Protein AF-A0A660TUS9-F1 (afdb_monomer_lite)

Secondary structure (DSSP, 8-state):
-HHHHHHHHHHHHHHH-SEEEEEEETTSSHHHHHHHH-TTS-EEEEEE--STTS--EEEEEEE---

Radius of gyration: 12.33 Å; chains: 1; bounding box: 26×20×34 Å

Sequence (66 aa):
MLYRQAEEEIRVLSSEFPIIAIPGPGQSGKTTLSKIIFPDTALIIFFEKIHSLLSNISVVIYKSGI

pLDDT: mean 74.2, std 12.47, range [44.62, 88.88]

Foldseek 3Di:
DVLVVVLVVVLVVVVVDQKDKDKDAPPPCSVVSCCVNPVPFDKDKDWDDDDDPDGTMIIIMTGRDD

Structure (mmCIF, N/CA/C/O backbone):
data_AF-A0A660TUS9-F1
#
_entry.id   AF-A0A660TUS9-F1
#
loop_
_atom_site.group_PDB
_atom_site.id
_atom_site.type_symbol
_atom_site.label_atom_id
_atom_site.label_alt_id
_atom_site.label_comp_id
_atom_site.label_asym_id
_atom_site.label_entity_id
_atom_site.label_seq_id
_atom_site.pdbx_PDB_ins_code
_atom_site.Cartn_x
_atom_site.Cartn_y
_atom_site.Cartn_z
_atom_site.occupancy
_atom_site.B_iso_or_equiv
_atom_site.auth_seq_id
_atom_site.auth_comp_id
_atom_site.auth_asym_id
_atom_site.auth_atom_id
_atom_site.pdbx_PDB_model_num
ATOM 1 N N . MET A 1 1 ? 12.897 9.362 4.925 1.00 57.69 1 MET A N 1
ATOM 2 C CA . MET A 1 1 ? 12.052 10.570 5.055 1.00 57.69 1 MET A CA 1
ATOM 3 C C . MET A 1 1 ? 10.816 10.489 4.164 1.00 57.69 1 MET A C 1
ATOM 5 O O . MET A 1 1 ? 9.742 10.425 4.733 1.00 57.69 1 MET A O 1
ATOM 9 N N . LEU A 1 2 ? 10.940 10.344 2.836 1.00 61.38 2 LEU A N 1
ATOM 10 C CA . LEU A 1 2 ? 9.788 10.223 1.913 1.00 61.38 2 LEU A CA 1
ATOM 11 C C . LEU A 1 2 ? 8.834 9.047 2.222 1.00 61.38 2 LEU A C 1
ATO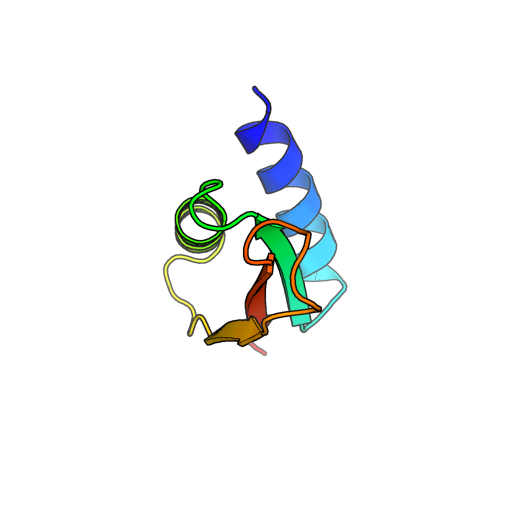M 13 O O . LEU A 1 2 ? 7.630 9.243 2.320 1.00 61.38 2 LEU A O 1
ATOM 17 N N . TYR A 1 3 ? 9.368 7.844 2.470 1.00 67.81 3 TYR A N 1
ATOM 18 C CA . TYR A 1 3 ? 8.541 6.677 2.825 1.00 67.81 3 TYR A CA 1
ATOM 19 C C . TYR A 1 3 ? 7.771 6.838 4.142 1.00 67.81 3 TYR A C 1
ATOM 21 O O . TYR A 1 3 ? 6.693 6.277 4.275 1.00 67.81 3 TYR A O 1
ATOM 29 N N . ARG A 1 4 ? 8.301 7.621 5.093 1.00 71.12 4 ARG A N 1
ATOM 30 C CA . ARG A 1 4 ? 7.694 7.800 6.419 1.00 71.12 4 ARG A CA 1
ATOM 31 C C . ARG A 1 4 ? 6.453 8.695 6.356 1.00 71.12 4 ARG A C 1
ATOM 33 O O . ARG A 1 4 ? 5.483 8.410 7.037 1.00 71.12 4 ARG A O 1
ATOM 40 N N . GLN A 1 5 ? 6.478 9.726 5.508 1.00 83.69 5 GLN A N 1
ATOM 41 C CA . GLN A 1 5 ? 5.319 10.597 5.274 1.00 83.69 5 GLN A CA 1
ATOM 42 C C . GLN A 1 5 ? 4.212 9.863 4.509 1.00 83.69 5 GLN A C 1
ATOM 44 O O . GLN A 1 5 ? 3.063 9.882 4.931 1.00 83.69 5 GLN A O 1
ATOM 49 N N . ALA A 1 6 ? 4.571 9.147 3.437 1.00 84.12 6 ALA A N 1
ATOM 50 C CA . ALA A 1 6 ? 3.605 8.357 2.675 1.00 84.12 6 ALA A CA 1
ATOM 51 C C . ALA A 1 6 ? 2.952 7.258 3.532 1.00 84.12 6 ALA A C 1
ATOM 53 O O . ALA A 1 6 ? 1.761 7.002 3.408 1.00 84.12 6 ALA A O 1
ATOM 54 N N . GLU A 1 7 ? 3.719 6.615 4.416 1.00 88.50 7 GLU A N 1
ATOM 55 C CA . GLU A 1 7 ? 3.186 5.631 5.358 1.00 88.50 7 GLU A CA 1
ATOM 56 C C . GLU A 1 7 ? 2.127 6.225 6.294 1.00 88.50 7 GLU A C 1
ATOM 58 O O . GLU A 1 7 ? 1.069 5.624 6.473 1.00 88.50 7 GLU A O 1
ATOM 63 N N . GLU A 1 8 ? 2.392 7.395 6.872 1.00 88.69 8 GLU A N 1
ATOM 64 C CA . GLU A 1 8 ? 1.481 8.043 7.815 1.00 88.69 8 GLU A CA 1
ATOM 65 C C . GLU A 1 8 ? 0.166 8.455 7.138 1.00 88.69 8 GLU A C 1
ATOM 67 O O . GLU A 1 8 ? -0.911 8.119 7.631 1.00 88.69 8 GLU A O 1
ATOM 72 N N . GLU A 1 9 ? 0.239 9.067 5.952 1.00 88.88 9 GLU A N 1
ATOM 73 C CA . GLU A 1 9 ? -0.944 9.428 5.159 1.00 88.88 9 GLU A CA 1
ATOM 74 C C . GLU A 1 9 ? -1.775 8.202 4.765 1.00 88.88 9 GLU A C 1
ATOM 76 O O . GLU A 1 9 ? -2.997 8.197 4.920 1.00 88.88 9 GLU A O 1
ATOM 81 N N . ILE A 1 10 ? -1.127 7.130 4.299 1.00 87.44 10 ILE A N 1
ATOM 82 C CA . ILE A 1 10 ? -1.826 5.902 3.904 1.00 87.44 10 ILE A CA 1
ATOM 83 C C . ILE A 1 10 ? -2.510 5.251 5.115 1.00 87.44 10 ILE A C 1
ATOM 85 O O . ILE A 1 10 ? -3.621 4.741 4.971 1.00 87.44 10 ILE A O 1
ATOM 89 N N . ARG A 1 11 ? -1.902 5.284 6.312 1.00 86.00 11 ARG A N 1
ATOM 90 C CA . ARG A 1 11 ? -2.541 4.768 7.537 1.00 86.00 11 ARG A CA 1
ATOM 91 C C . ARG A 1 11 ? -3.786 5.570 7.908 1.00 86.00 11 ARG A C 1
ATOM 93 O O . ARG A 1 11 ? -4.812 4.957 8.199 1.00 86.00 11 ARG A O 1
ATOM 100 N N . VAL A 1 12 ? -3.730 6.901 7.842 1.00 88.44 12 VAL A N 1
ATOM 101 C CA . VAL A 1 12 ? -4.900 7.764 8.091 1.00 88.44 12 VAL A CA 1
ATOM 102 C C . VAL A 1 12 ? -6.016 7.434 7.104 1.00 88.44 12 VAL A C 1
ATOM 104 O O . VAL A 1 12 ? -7.113 7.067 7.525 1.00 88.44 12 VAL A O 1
ATOM 107 N N . LEU A 1 13 ? -5.711 7.424 5.804 1.00 87.69 13 LEU A N 1
ATOM 108 C CA . LEU A 1 13 ? -6.681 7.069 4.767 1.00 87.69 13 LEU A CA 1
ATOM 109 C C . LEU A 1 13 ? -7.258 5.660 4.974 1.00 87.69 13 LEU A C 1
ATOM 111 O O . LEU A 1 13 ? -8.424 5.429 4.676 1.00 87.69 13 LEU A O 1
ATOM 115 N N . SER A 1 14 ? -6.485 4.712 5.513 1.00 84.81 14 SER A N 1
ATOM 116 C CA . SER A 1 14 ? -6.944 3.323 5.677 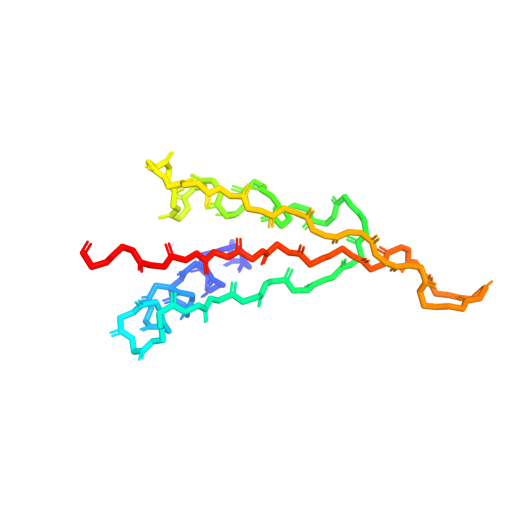1.00 84.81 14 SER A CA 1
ATOM 117 C C . SER A 1 14 ? -7.990 3.145 6.776 1.00 84.81 14 SER A C 1
ATOM 119 O O . SER A 1 14 ? -8.701 2.139 6.779 1.00 84.81 14 SER A O 1
ATOM 121 N N . SER A 1 15 ? -8.095 4.120 7.686 1.00 83.94 15 SER A N 1
ATOM 122 C CA . SER A 1 15 ? -9.166 4.174 8.686 1.00 83.94 15 SER A CA 1
ATOM 123 C C . SER A 1 15 ? -10.479 4.727 8.128 1.00 83.94 15 SER A C 1
ATOM 125 O O . SER A 1 15 ? -11.543 4.409 8.654 1.00 83.94 15 SER A O 1
ATOM 127 N N . GLU A 1 16 ? -10.420 5.514 7.053 1.00 87.94 16 GLU A N 1
ATOM 128 C CA . GLU A 1 16 ? -11.590 6.170 6.456 1.00 87.94 16 GLU A CA 1
ATOM 129 C C . GLU A 1 16 ? -12.099 5.431 5.217 1.00 87.94 16 GLU A C 1
ATOM 131 O O . GLU A 1 16 ? -13.301 5.400 4.946 1.00 87.94 16 GLU A O 1
ATOM 136 N N . PHE A 1 17 ? -11.188 4.810 4.467 1.00 84.75 17 PHE A N 1
ATOM 137 C CA . PHE A 1 17 ? -11.485 4.170 3.198 1.00 84.75 17 PHE A CA 1
ATOM 138 C C . PHE A 1 17 ? -11.238 2.661 3.274 1.00 84.75 17 PHE A C 1
ATOM 140 O O . PHE A 1 17 ? -10.125 2.219 3.569 1.00 84.75 17 PHE A O 1
ATOM 147 N N . PRO A 1 18 ? -12.238 1.835 2.914 1.00 79.81 18 PRO A N 1
ATOM 148 C CA . PRO A 1 18 ? -12.081 0.385 2.902 1.00 79.81 18 PRO A CA 1
ATOM 149 C C . PRO A 1 18 ? -11.153 -0.088 1.779 1.00 79.81 18 PRO A C 1
ATOM 151 O O . PRO A 1 18 ? -10.751 -1.249 1.768 1.00 79.81 18 PRO A O 1
ATOM 154 N N . ILE A 1 19 ? -10.842 0.776 0.807 1.00 81.94 19 ILE A N 1
ATOM 155 C CA . ILE A 1 19 ? -9.975 0.463 -0.325 1.00 81.94 19 ILE A CA 1
ATOM 156 C C . ILE A 1 19 ? -8.986 1.606 -0.543 1.00 81.94 19 ILE A C 1
ATOM 158 O O . ILE A 1 19 ? -9.395 2.759 -0.667 1.00 81.94 19 ILE A O 1
ATOM 162 N N . ILE A 1 20 ? -7.698 1.274 -0.655 1.00 83.50 20 ILE A N 1
ATOM 163 C CA . ILE A 1 20 ? -6.635 2.225 -1.011 1.00 83.50 20 ILE A CA 1
ATOM 164 C C . ILE A 1 20 ? -5.924 1.766 -2.274 1.00 83.50 20 ILE A C 1
ATOM 166 O O . ILE A 1 20 ? -5.552 0.601 -2.394 1.00 83.50 20 ILE A O 1
ATOM 170 N N . ALA A 1 21 ? -5.693 2.705 -3.191 1.00 84.25 21 ALA A N 1
ATOM 171 C CA . ALA A 1 21 ? -4.896 2.502 -4.390 1.00 84.25 21 ALA A CA 1
ATOM 172 C C . ALA A 1 21 ? -3.592 3.312 -4.310 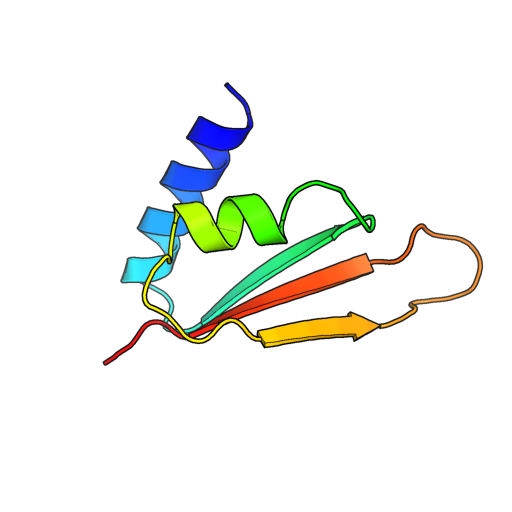1.00 84.25 21 ALA A C 1
ATOM 174 O O . ALA A 1 21 ? -3.624 4.522 -4.102 1.00 84.25 21 ALA A O 1
ATOM 175 N N . ILE A 1 22 ? -2.448 2.656 -4.518 1.00 83.81 22 ILE A N 1
ATOM 176 C CA . ILE A 1 22 ? -1.122 3.292 -4.562 1.00 83.81 22 ILE A CA 1
ATOM 177 C C . ILE A 1 22 ? -0.603 3.231 -6.008 1.00 83.81 22 ILE A C 1
ATOM 179 O O . ILE A 1 22 ? -0.060 2.195 -6.417 1.00 83.81 22 ILE A O 1
ATOM 183 N N . PRO A 1 23 ? -0.783 4.297 -6.811 1.00 82.25 23 PRO A N 1
ATOM 184 C CA . PRO A 1 23 ? -0.305 4.353 -8.189 1.00 82.25 23 PRO A CA 1
ATOM 185 C C . PRO A 1 23 ? 1.172 4.763 -8.276 1.00 82.25 23 PRO A C 1
ATOM 187 O O . PRO A 1 23 ? 1.716 5.432 -7.400 1.00 82.25 23 PRO A O 1
ATOM 190 N N . GLY A 1 24 ? 1.836 4.391 -9.373 1.00 78.25 24 GLY A N 1
ATOM 191 C CA . GLY A 1 24 ? 3.120 4.984 -9.761 1.00 78.25 24 GLY A CA 1
ATOM 192 C C . GLY A 1 24 ? 3.976 4.105 -10.679 1.00 78.25 24 GLY A C 1
ATOM 193 O O . GLY A 1 24 ? 3.620 2.949 -10.934 1.00 78.25 24 GLY A O 1
ATOM 194 N N . PRO A 1 25 ? 5.135 4.610 -11.142 1.00 80.69 25 PRO A N 1
ATOM 195 C CA . PRO A 1 25 ? 5.998 3.933 -12.115 1.00 80.69 25 PRO A CA 1
ATOM 196 C C . PRO A 1 25 ? 6.505 2.577 -11.626 1.00 80.69 25 PRO A C 1
ATOM 198 O O . PRO A 1 25 ? 6.789 2.419 -10.442 1.00 80.69 25 PRO A O 1
ATOM 201 N N . GLY A 1 26 ? 6.668 1.599 -12.511 1.00 77.31 26 GLY A N 1
ATOM 202 C CA . GLY A 1 26 ? 7.180 0.272 -12.178 1.00 77.31 26 GLY A CA 1
ATOM 203 C C . GLY A 1 26 ? 8.460 0.348 -11.341 1.00 77.31 26 GLY A C 1
ATOM 204 O O . GLY A 1 26 ? 9.301 1.212 -11.561 1.00 77.31 26 GLY A O 1
ATOM 205 N N . GLN A 1 27 ? 8.584 -0.547 -10.356 1.00 78.94 27 GLN A N 1
ATOM 206 C CA . GLN A 1 27 ? 9.747 -0.641 -9.456 1.00 78.94 27 GLN A CA 1
ATOM 207 C C . GLN A 1 27 ? 9.967 0.553 -8.502 1.00 78.94 27 GLN A C 1
ATOM 209 O O . GLN A 1 27 ? 10.939 0.560 -7.758 1.00 78.94 27 GLN A O 1
ATOM 214 N N . SER A 1 28 ? 9.038 1.512 -8.401 1.00 83.00 28 SER A N 1
ATOM 215 C CA . SER A 1 28 ? 9.151 2.647 -7.462 1.00 83.00 28 SER A CA 1
ATOM 216 C C . SER A 1 28 ? 8.945 2.309 -5.968 1.00 83.00 28 SER A C 1
ATOM 218 O O . SER A 1 28 ? 8.657 3.196 -5.174 1.00 83.00 28 SER A O 1
ATOM 220 N N . GLY A 1 29 ? 9.008 1.034 -5.570 1.00 83.56 29 GLY A N 1
ATOM 221 C CA . GLY A 1 29 ? 8.893 0.619 -4.162 1.00 83.56 29 GLY A CA 1
ATOM 222 C C . GLY A 1 29 ? 7.470 0.515 -3.587 1.00 83.56 29 GLY A C 1
ATOM 223 O O . GLY A 1 29 ? 7.318 0.213 -2.408 1.00 83.56 29 GLY A O 1
ATOM 224 N N . LYS A 1 30 ? 6.418 0.694 -4.398 1.00 87.06 30 LYS A N 1
ATOM 225 C CA . LYS A 1 30 ? 5.003 0.681 -3.949 1.00 87.06 30 LYS A CA 1
ATOM 226 C C . LYS A 1 30 ? 4.593 -0.618 -3.264 1.00 87.06 30 LYS A C 1
ATOM 228 O O . LYS A 1 30 ? 3.941 -0.588 -2.227 1.00 87.06 30 LYS A O 1
ATOM 233 N N . THR A 1 31 ? 5.002 -1.758 -3.818 1.00 85.00 31 THR A N 1
ATOM 234 C CA . THR A 1 31 ? 4.730 -3.077 -3.229 1.00 85.00 31 THR A CA 1
ATOM 235 C C . THR A 1 31 ? 5.432 -3.240 -1.884 1.00 85.00 31 THR A C 1
ATOM 237 O O . THR A 1 31 ? 4.840 -3.777 -0.956 1.00 85.00 31 THR A O 1
ATOM 240 N N . THR A 1 32 ? 6.667 -2.748 -1.758 1.00 87.69 32 THR A N 1
ATOM 241 C CA . THR A 1 32 ? 7.410 -2.764 -0.491 1.00 87.69 32 THR A CA 1
ATOM 242 C C . THR A 1 32 ? 6.722 -1.891 0.551 1.00 87.69 32 THR A C 1
ATOM 244 O O . THR A 1 32 ? 6.463 -2.368 1.649 1.00 87.69 32 THR A O 1
ATOM 247 N N . LEU A 1 33 ? 6.350 -0.657 0.190 1.00 85.88 33 LEU A N 1
ATOM 248 C CA . LEU A 1 33 ? 5.600 0.243 1.068 1.00 85.88 33 LEU A CA 1
ATOM 249 C C . LEU A 1 33 ? 4.283 -0.397 1.525 1.00 85.88 33 LEU A C 1
ATOM 251 O O . LEU A 1 33 ? 3.995 -0.434 2.714 1.00 85.88 33 LEU A O 1
ATOM 255 N N . SER A 1 34 ? 3.531 -0.987 0.596 1.00 84.88 34 SER A N 1
ATOM 256 C CA . SER A 1 34 ? 2.256 -1.643 0.908 1.00 84.88 34 SER A CA 1
ATOM 257 C C . SER A 1 34 ? 2.429 -2.808 1.884 1.00 84.88 34 SER A C 1
ATOM 259 O O . SER A 1 34 ? 1.642 -2.935 2.809 1.00 84.88 34 SER A O 1
ATOM 261 N N . LYS A 1 35 ? 3.479 -3.627 1.725 1.00 85.00 35 LYS A N 1
ATOM 262 C CA . LYS A 1 35 ? 3.788 -4.738 2.644 1.00 85.00 35 LYS A CA 1
ATOM 263 C C . LYS A 1 35 ? 4.235 -4.274 4.033 1.00 85.00 35 LYS A C 1
ATOM 265 O O . LYS A 1 35 ? 3.999 -4.983 5.000 1.00 85.00 35 LYS A O 1
ATOM 270 N N . ILE A 1 36 ? 4.896 -3.118 4.134 1.00 86.62 36 ILE A N 1
ATOM 271 C CA . ILE A 1 36 ? 5.283 -2.523 5.425 1.00 86.62 36 ILE A CA 1
ATOM 272 C C . ILE A 1 36 ? 4.042 -2.024 6.172 1.00 86.62 36 ILE A C 1
ATOM 274 O O . ILE A 1 36 ? 3.920 -2.221 7.379 1.00 86.62 36 ILE A O 1
ATOM 278 N N . ILE A 1 37 ? 3.116 -1.380 5.459 1.00 85.19 37 ILE A N 1
ATOM 279 C CA . ILE A 1 37 ? 1.913 -0.797 6.061 1.00 85.19 37 ILE A CA 1
ATOM 280 C C . ILE A 1 37 ? 0.875 -1.878 6.387 1.00 85.19 37 ILE A C 1
ATOM 282 O O . ILE A 1 37 ? 0.262 -1.826 7.454 1.00 85.19 37 ILE A O 1
ATOM 286 N N . PHE A 1 38 ? 0.722 -2.857 5.493 1.00 84.81 38 PHE A N 1
ATOM 287 C CA . PHE A 1 38 ? -0.303 -3.900 5.526 1.00 84.81 38 PHE A CA 1
ATOM 288 C C . PHE A 1 38 ? 0.320 -5.307 5.428 1.00 84.81 38 PHE A C 1
ATOM 290 O O . PHE A 1 38 ? 0.176 -5.983 4.404 1.00 84.81 38 PHE A O 1
ATOM 297 N N . PRO A 1 39 ? 1.059 -5.757 6.459 1.00 81.94 39 PRO A N 1
ATOM 298 C CA . PRO A 1 39 ? 1.796 -7.021 6.408 1.00 81.94 39 PRO A CA 1
ATOM 299 C C . PRO A 1 39 ? 0.886 -8.256 6.337 1.00 81.94 39 PRO A C 1
ATOM 301 O O . PRO A 1 39 ? 1.236 -9.228 5.669 1.00 81.94 39 PRO A O 1
ATOM 304 N N . ASP A 1 40 ? -0.289 -8.199 6.969 1.00 80.88 40 ASP A N 1
ATOM 305 C CA . ASP A 1 40 ? -1.173 -9.356 7.170 1.00 80.88 40 ASP A CA 1
ATOM 306 C C . ASP A 1 40 ? -2.353 -9.409 6.188 1.00 80.88 40 ASP A C 1
ATOM 308 O O . ASP A 1 40 ? -3.311 -10.156 6.386 1.00 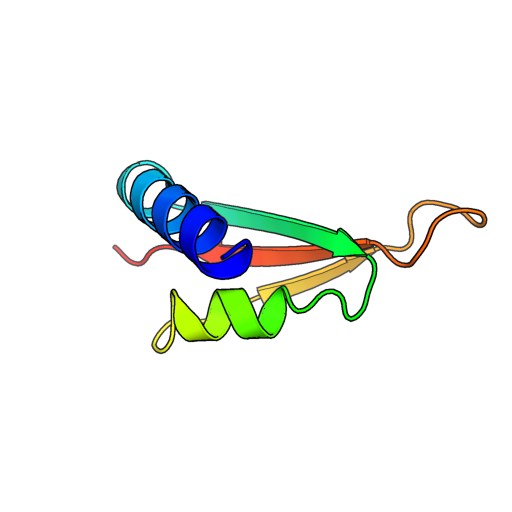80.88 40 ASP A O 1
ATOM 312 N N . THR A 1 41 ? -2.331 -8.597 5.129 1.00 70.31 41 THR A N 1
ATOM 313 C CA . THR A 1 41 ? -3.504 -8.406 4.268 1.00 70.31 41 THR A CA 1
ATOM 314 C C . THR A 1 41 ? -3.269 -8.856 2.835 1.00 70.31 41 THR A C 1
ATOM 316 O O . THR A 1 41 ? -2.178 -8.733 2.277 1.00 70.31 41 THR A O 1
ATOM 319 N N . ALA A 1 42 ? -4.333 -9.366 2.211 1.00 67.81 42 ALA A N 1
ATOM 320 C CA . ALA A 1 42 ? -4.317 -9.755 0.810 1.00 67.81 42 ALA A CA 1
ATOM 321 C C . ALA A 1 42 ? -4.063 -8.527 -0.080 1.00 67.81 42 ALA A C 1
ATOM 323 O O . ALA A 1 42 ? -4.868 -7.597 -0.142 1.00 67.81 42 ALA A O 1
ATOM 324 N N . LEU A 1 43 ? -2.928 -8.542 -0.775 1.00 68.56 43 LEU A N 1
ATOM 325 C CA . LEU A 1 43 ? -2.476 -7.468 -1.649 1.00 68.56 43 LEU A CA 1
ATOM 326 C C . LEU A 1 43 ? -2.780 -7.828 -3.106 1.00 68.56 43 LEU A C 1
ATOM 328 O O . LEU A 1 43 ? -2.296 -8.840 -3.613 1.00 68.56 43 LEU A O 1
ATOM 332 N N . ILE A 1 44 ? -3.562 -6.988 -3.788 1.00 68.75 44 ILE A N 1
ATOM 333 C CA . ILE A 1 44 ? -3.883 -7.154 -5.210 1.00 68.75 44 ILE A CA 1
ATOM 334 C C . ILE A 1 44 ? -3.058 -6.138 -5.999 1.00 68.75 44 ILE A C 1
ATOM 336 O O . ILE A 1 44 ? -3.156 -4.933 -5.773 1.00 68.75 44 ILE A O 1
ATOM 340 N N . ILE A 1 45 ? -2.225 -6.613 -6.929 1.00 69.31 45 ILE A N 1
ATOM 341 C CA . ILE A 1 45 ? 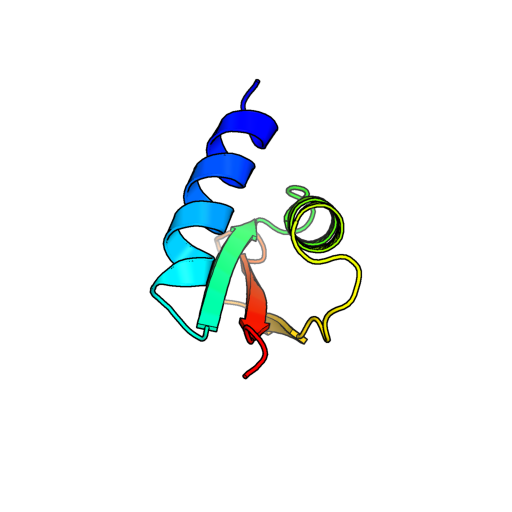-1.452 -5.742 -7.824 1.00 69.31 45 ILE A CA 1
ATOM 342 C C . ILE A 1 45 ? -2.074 -5.789 -9.204 1.00 69.31 45 ILE A C 1
ATOM 344 O O . ILE A 1 45 ? -2.236 -6.863 -9.780 1.00 69.31 45 ILE A O 1
ATOM 348 N N . PHE A 1 46 ? -2.354 -4.614 -9.747 1.00 67.19 46 PHE A N 1
ATOM 349 C CA . PHE A 1 46 ? -2.831 -4.459 -11.103 1.00 67.19 46 PHE A CA 1
ATOM 350 C C . PHE A 1 46 ? -1.795 -3.701 -11.938 1.00 67.19 46 PHE A C 1
ATOM 352 O O . PHE A 1 46 ? -1.277 -2.653 -11.538 1.00 67.19 46 PHE A O 1
ATOM 359 N N . PHE A 1 47 ? -1.462 -4.264 -13.097 1.00 63.88 47 PHE A N 1
ATOM 360 C CA . PHE A 1 47 ? -0.555 -3.662 -14.065 1.00 63.88 47 PHE A CA 1
ATOM 361 C C . PHE A 1 47 ? -1.346 -3.373 -15.331 1.00 63.88 47 PHE A C 1
ATOM 363 O O . PHE A 1 47 ? -1.764 -4.305 -16.014 1.00 63.88 47 PHE A O 1
ATOM 370 N N . GLU A 1 48 ? -1.514 -2.095 -15.661 1.00 60.81 48 GLU A N 1
ATOM 371 C CA . GLU A 1 48 ? -2.143 -1.696 -16.915 1.00 60.81 48 GLU A CA 1
ATOM 372 C C . GLU A 1 48 ? -1.252 -0.718 -17.668 1.00 60.81 48 GLU A C 1
ATOM 374 O O . GLU A 1 48 ? -0.675 0.220 -17.114 1.00 60.81 48 GLU A O 1
ATOM 379 N N . LYS A 1 49 ? -1.078 -0.994 -18.959 1.00 57.62 49 LYS A N 1
ATOM 380 C CA . LYS A 1 49 ? -0.176 -0.244 -19.824 1.00 57.62 49 LYS A CA 1
ATOM 381 C C . LYS A 1 49 ? -0.960 0.882 -20.490 1.00 57.62 49 LYS A C 1
ATOM 383 O O . LYS A 1 49 ? -1.553 0.687 -21.546 1.00 57.62 49 LYS A O 1
ATOM 388 N N . ILE A 1 50 ? -0.952 2.065 -19.881 1.00 55.91 50 ILE A N 1
ATOM 389 C CA . ILE A 1 50 ? -1.610 3.251 -20.443 1.00 55.91 50 ILE A CA 1
ATOM 390 C C . ILE A 1 50 ? -0.675 3.914 -21.470 1.00 55.91 50 ILE A C 1
ATOM 392 O O . ILE A 1 50 ? 0.141 4.751 -21.112 1.00 55.91 50 ILE A O 1
ATOM 396 N N . HIS A 1 51 ? -0.815 3.508 -22.740 1.00 47.59 51 HIS A N 1
ATOM 397 C CA . HIS A 1 51 ? -0.200 4.062 -23.963 1.00 47.59 51 HIS A CA 1
ATOM 398 C C . HIS A 1 51 ? 1.341 4.218 -24.015 1.00 47.59 51 HIS A C 1
ATOM 400 O O . HIS A 1 51 ? 2.049 4.394 -23.031 1.00 47.59 51 HIS A O 1
ATOM 406 N N . SER A 1 52 ? 1.894 4.115 -25.227 1.00 51.38 52 SER A N 1
ATOM 407 C CA . SER A 1 52 ? 3.299 3.780 -25.526 1.00 51.38 52 SER A CA 1
ATOM 408 C C . SER A 1 52 ? 4.398 4.788 -25.136 1.00 51.38 52 SER A C 1
ATOM 410 O O . SER A 1 52 ? 5.502 4.665 -25.664 1.00 51.38 52 SER A O 1
ATOM 412 N N . LEU A 1 53 ? 4.153 5.772 -24.266 1.00 50.12 53 LEU A N 1
ATOM 413 C CA . LEU A 1 53 ? 5.131 6.834 -23.985 1.00 50.12 53 LEU A CA 1
ATOM 414 C C . LEU A 1 53 ? 5.421 7.106 -22.505 1.00 50.12 53 LEU A C 1
ATOM 416 O O . LEU A 1 53 ? 6.292 7.920 -22.211 1.00 50.12 53 LEU A O 1
ATOM 420 N N . LEU A 1 54 ? 4.748 6.440 -21.567 1.00 50.12 54 LEU A N 1
ATOM 421 C CA . LEU A 1 54 ? 4.980 6.661 -20.141 1.00 50.12 54 LEU A CA 1
ATOM 422 C C . LEU A 1 54 ? 5.253 5.332 -19.437 1.00 50.12 54 LEU A C 1
ATOM 424 O O . LEU A 1 54 ? 4.653 4.298 -19.725 1.00 50.12 54 LEU A O 1
ATOM 428 N N . SER A 1 55 ? 6.252 5.375 -18.563 1.00 54.97 55 SER A N 1
ATOM 429 C CA . SER A 1 55 ? 6.694 4.320 -17.656 1.00 54.97 55 SER A CA 1
ATOM 430 C C . SER A 1 55 ? 5.532 3.468 -17.136 1.00 54.97 55 SER A C 1
ATOM 432 O O . SER A 1 55 ? 4.521 4.010 -16.709 1.00 54.97 55 SER A O 1
ATOM 434 N N . ASN A 1 56 ? 5.685 2.135 -17.154 1.00 57.44 56 ASN A N 1
ATOM 435 C CA . ASN A 1 56 ? 4.673 1.181 -16.680 1.00 57.44 56 ASN A CA 1
ATOM 436 C C . ASN A 1 56 ? 4.028 1.677 -15.373 1.00 57.44 56 ASN A C 1
ATOM 438 O O . ASN A 1 56 ? 4.705 1.693 -14.347 1.00 57.44 56 ASN A O 1
ATOM 442 N N . ILE A 1 57 ? 2.763 2.098 -15.387 1.00 62.41 57 ILE A N 1
ATOM 443 C CA . ILE A 1 57 ? 2.058 2.485 -14.163 1.00 62.41 57 ILE A CA 1
ATOM 444 C C . ILE A 1 57 ? 1.514 1.201 -13.546 1.00 62.41 57 ILE A C 1
ATOM 446 O O . ILE A 1 57 ? 0.809 0.429 -14.189 1.00 62.41 57 ILE A O 1
ATOM 450 N N . SER A 1 58 ? 1.875 0.949 -12.295 1.00 64.50 58 SER A N 1
ATOM 451 C CA . SER A 1 58 ? 1.328 -0.165 -11.522 1.00 64.50 58 SER A CA 1
ATOM 452 C C . SER A 1 58 ? 0.531 0.392 -10.358 1.00 64.50 58 SER A C 1
ATOM 454 O O . SER A 1 58 ? 1.021 1.294 -9.671 1.00 64.50 58 SER A O 1
ATOM 456 N N . VAL A 1 59 ? -0.649 -0.165 -10.120 1.00 68.75 59 VAL A N 1
ATOM 457 C CA . VAL A 1 59 ? -1.512 0.201 -9.000 1.00 68.75 59 VAL A CA 1
ATOM 458 C C . VAL A 1 59 ? -1.519 -0.957 -8.014 1.00 68.75 59 VAL A C 1
ATOM 460 O O . VAL A 1 59 ? -1.792 -2.099 -8.384 1.00 68.75 59 VAL A O 1
ATOM 463 N N . VAL A 1 60 ? -1.190 -0.671 -6.757 1.00 70.44 60 VAL A N 1
ATOM 464 C CA . VAL A 1 60 ? -1.387 -1.628 -5.663 1.00 70.44 60 VAL A CA 1
ATOM 465 C C . VAL A 1 60 ? -2.698 -1.285 -4.978 1.00 70.44 60 VAL A C 1
ATOM 467 O O . VAL A 1 60 ? -2.859 -0.152 -4.535 1.00 70.44 60 VAL A O 1
ATOM 470 N N . ILE A 1 61 ? -3.623 -2.241 -4.925 1.00 70.38 61 ILE A N 1
ATOM 471 C CA . ILE A 1 61 ? -4.926 -2.084 -4.284 1.00 70.38 61 ILE A CA 1
ATOM 472 C C . ILE A 1 61 ? -4.926 -2.880 -2.982 1.00 70.38 61 ILE A C 1
ATOM 474 O O . ILE A 1 61 ? -4.644 -4.081 -2.958 1.00 70.38 61 ILE A O 1
ATOM 478 N N . TYR A 1 62 ? -5.259 -2.186 -1.904 1.00 72.31 62 TYR A N 1
ATOM 479 C CA . TYR A 1 62 ? -5.458 -2.732 -0.574 1.00 72.31 62 TYR A CA 1
ATOM 480 C C . TYR A 1 62 ? -6.947 -2.717 -0.234 1.00 72.31 62 TYR A C 1
ATOM 482 O O . TYR A 1 62 ? -7.613 -1.719 -0.500 1.00 72.31 62 TYR A O 1
ATOM 490 N N . LYS A 1 63 ? -7.450 -3.796 0.376 1.00 65.69 63 LYS A N 1
ATOM 491 C CA . LYS A 1 63 ? -8.777 -3.845 0.997 1.00 65.69 63 LYS A CA 1
ATOM 492 C C . LYS A 1 63 ? -8.596 -3.921 2.510 1.00 65.69 63 LYS A C 1
ATOM 494 O O . LYS 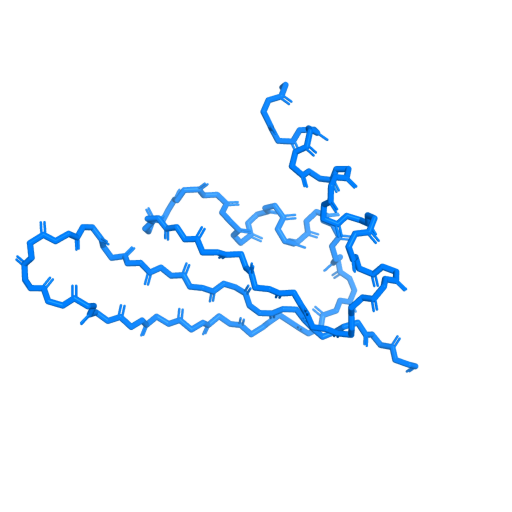A 1 63 ? -8.116 -4.936 3.008 1.00 65.69 63 LYS A O 1
ATOM 499 N N . SER A 1 64 ? -8.994 -2.867 3.216 1.00 60.81 64 SER A N 1
ATOM 500 C CA . SER A 1 64 ? -9.044 -2.856 4.676 1.00 60.81 64 SER A CA 1
ATOM 501 C C . SER A 1 64 ? -10.106 -3.848 5.129 1.00 60.81 64 SER A C 1
ATOM 503 O O . SER A 1 64 ? -11.252 -3.780 4.676 1.00 60.81 64 SER A O 1
ATOM 505 N N . GLY A 1 65 ? -9.699 -4.828 5.935 1.00 60.56 65 GLY A N 1
ATOM 506 C CA . GLY A 1 65 ? -10.616 -5.803 6.513 1.00 60.56 65 GLY A CA 1
ATOM 507 C C . GLY A 1 65 ? -11.670 -5.107 7.374 1.00 60.56 65 GLY A C 1
ATOM 508 O O . GLY A 1 65 ? -11.337 -4.223 8.160 1.00 60.56 65 GLY A O 1
ATOM 509 N N . ILE A 1 66 ? -12.925 -5.520 7.189 1.00 44.62 66 ILE A N 1
ATOM 510 C CA . ILE A 1 66 ? -13.926 -5.540 8.262 1.00 44.62 66 ILE A CA 1
ATOM 511 C C . ILE A 1 66 ? -13.637 -6.791 9.089 1.00 44.62 66 ILE A C 1
ATOM 513 O O . ILE A 1 66 ? -13.356 -7.830 8.442 1.00 44.62 66 ILE A O 1
#